Protein AF-A0A3D0THC4-F1 (afdb_monomer_lite)

Foldseek 3Di:
DDDDDPDDPVCVVCVVVSVVQVVCCVVVVHGPDDDCVPDPVVDDPVCPDPVNCVVVVVVPPDD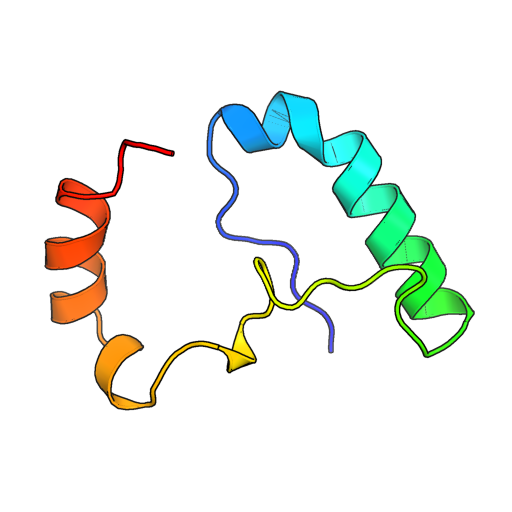

Sequence (63 aa):
FYVAAGLNSIGIQSAGGAGKVLSEWIVNGYPPIDLWDVDIRRFHSFQGNSRYLKERTEESLGL

Secondary structure (DSSP, 8-state):
--------THHHHHHHHHHHHHHHHHHHSS-SS--GGG-GGGS-GGGGSHHHHHHHHHH----

Radius of gyration: 13.53 Å; chains: 1; bounding box: 22×25×33 Å

pLDDT: mean 89.29, std 10.3, range [47.88, 97.69]

Structure (mmCIF, N/CA/C/O backbone):
data_AF-A0A3D0THC4-F1
#
_entry.id   AF-A0A3D0THC4-F1
#
loop_
_atom_site.group_PDB
_atom_site.id
_atom_site.type_symbol
_atom_site.label_atom_id
_atom_site.label_alt_id
_atom_site.label_comp_id
_atom_site.label_asym_id
_atom_site.label_entity_id
_atom_site.label_seq_id
_atom_site.pdbx_PDB_ins_code
_atom_site.Cartn_x
_atom_site.Cartn_y
_atom_site.Cartn_z
_atom_site.occupancy
_atom_site.B_iso_or_equiv
_atom_site.auth_seq_id
_atom_site.auth_comp_id
_atom_site.auth_asym_id
_atom_site.auth_atom_id
_atom_site.pdbx_PDB_model_num
ATOM 1 N N . PHE A 1 1 ? -12.136 -5.480 -8.507 1.00 89.56 1 PHE A N 1
ATOM 2 C CA . PHE A 1 1 ? -11.895 -4.031 -8.670 1.00 89.56 1 PHE A CA 1
ATOM 3 C C . PHE A 1 1 ? -10.545 -3.706 -8.047 1.00 89.56 1 PHE A C 1
ATOM 5 O O . PHE A 1 1 ? -10.093 -4.483 -7.216 1.00 89.56 1 PHE A O 1
ATOM 12 N N . TYR A 1 2 ? -9.913 -2.605 -8.449 1.00 93.50 2 TYR A N 1
ATOM 13 C CA . TYR A 1 2 ? -8.634 -2.149 -7.896 1.00 93.50 2 TYR A CA 1
ATOM 14 C C . TYR A 1 2 ? -8.819 -0.807 -7.185 1.00 93.50 2 TYR A C 1
ATOM 16 O O . TYR A 1 2 ? -9.759 -0.076 -7.500 1.00 93.50 2 TYR A O 1
ATOM 24 N N . VAL A 1 3 ? -7.935 -0.485 -6.239 1.00 94.62 3 VAL A N 1
ATOM 25 C CA . VAL A 1 3 ? -7.967 0.777 -5.488 1.00 94.62 3 VAL A CA 1
ATOM 26 C C . VAL A 1 3 ? -6.558 1.363 -5.424 1.00 94.62 3 VAL A C 1
ATOM 28 O O . VAL A 1 3 ? -5.634 0.689 -4.986 1.00 94.62 3 VAL A O 1
ATOM 31 N N . ALA A 1 4 ? -6.416 2.626 -5.828 1.00 94.19 4 ALA A N 1
ATOM 32 C CA . ALA A 1 4 ? -5.228 3.448 -5.604 1.00 94.19 4 ALA A CA 1
ATOM 33 C C . ALA A 1 4 ? -5.674 4.789 -5.010 1.00 94.19 4 ALA A C 1
ATOM 35 O O . ALA A 1 4 ? -6.010 5.729 -5.727 1.00 94.19 4 ALA A O 1
ATOM 36 N N . ALA A 1 5 ? -5.763 4.831 -3.683 1.00 92.25 5 ALA A N 1
ATOM 37 C CA . ALA A 1 5 ? -6.289 5.954 -2.912 1.00 92.25 5 ALA A CA 1
ATOM 38 C C . ALA A 1 5 ? -5.521 6.098 -1.587 1.00 92.25 5 ALA A C 1
ATOM 40 O O . ALA A 1 5 ? -4.657 5.282 -1.280 1.00 92.25 5 ALA A O 1
ATOM 41 N N . GLY A 1 6 ? -5.836 7.135 -0.802 1.00 88.75 6 GLY A N 1
ATOM 42 C CA . GLY A 1 6 ? -5.145 7.403 0.470 1.00 88.75 6 GLY A CA 1
ATOM 43 C C . GLY A 1 6 ? -3.755 8.026 0.301 1.00 88.75 6 GLY A C 1
ATOM 44 O O . GLY A 1 6 ? -2.924 7.952 1.199 1.00 88.75 6 GLY A O 1
ATOM 45 N N . LEU A 1 7 ? -3.495 8.631 -0.858 1.00 88.00 7 LEU A N 1
ATOM 46 C CA . LEU A 1 7 ? -2.244 9.303 -1.188 1.00 88.00 7 LEU A CA 1
ATOM 47 C C . LEU A 1 7 ? -2.232 10.719 -0.586 1.00 88.00 7 LEU A C 1
ATOM 49 O O . LEU A 1 7 ? -3.170 11.487 -0.794 1.00 88.00 7 LEU A O 1
ATOM 53 N N . ASN A 1 8 ? -1.168 11.067 0.142 1.00 85.12 8 ASN A N 1
ATOM 54 C CA . ASN A 1 8 ? -0.898 12.427 0.631 1.00 85.12 8 ASN A CA 1
ATOM 55 C C . ASN A 1 8 ? 0.177 13.108 -0.248 1.00 85.12 8 ASN A C 1
ATOM 57 O O . ASN A 1 8 ? 0.373 12.709 -1.393 1.00 85.12 8 ASN A O 1
ATOM 61 N N . SER A 1 9 ? 0.908 14.109 0.258 1.00 82.12 9 SER A N 1
ATOM 62 C CA . SER A 1 9 ? 1.990 14.783 -0.484 1.00 82.12 9 SER A CA 1
ATOM 63 C C . SER A 1 9 ? 3.076 13.835 -1.020 1.00 82.12 9 SER A C 1
ATOM 65 O O . SER A 1 9 ? 3.604 14.074 -2.104 1.00 82.12 9 SER A O 1
ATOM 67 N N . ILE A 1 10 ? 3.370 12.725 -0.326 1.00 82.19 10 ILE A N 1
ATOM 68 C CA . ILE A 1 10 ? 4.279 11.665 -0.816 1.00 82.19 10 ILE A CA 1
ATOM 69 C C . ILE A 1 10 ? 3.709 11.012 -2.077 1.00 82.19 10 ILE A C 1
ATOM 71 O O . ILE A 1 10 ? 4.451 10.627 -2.976 1.00 82.19 10 ILE A O 1
ATOM 75 N N . GLY A 1 1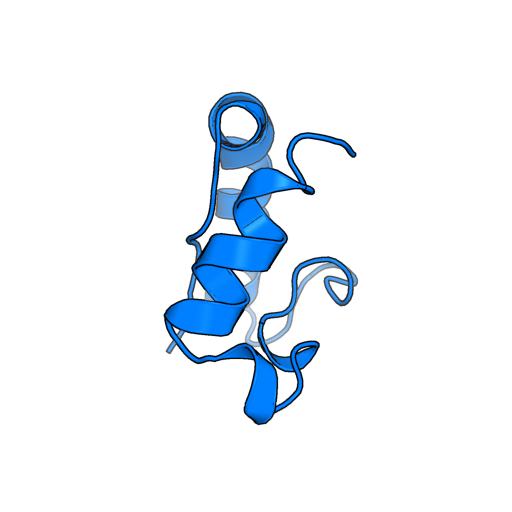1 ? 2.383 10.972 -2.184 1.00 82.50 11 GLY A N 1
AT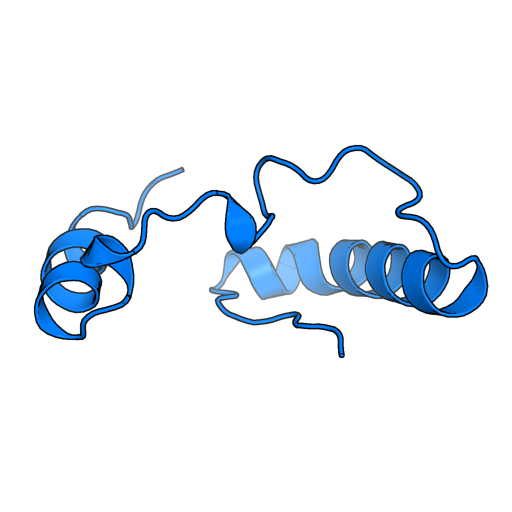OM 76 C CA . GLY A 1 11 ? 1.657 10.521 -3.357 1.00 82.50 11 GLY A CA 1
ATOM 77 C C . GLY A 1 11 ? 2.019 11.257 -4.640 1.00 82.50 11 GLY A C 1
ATOM 78 O O . GLY A 1 11 ? 1.982 10.641 -5.693 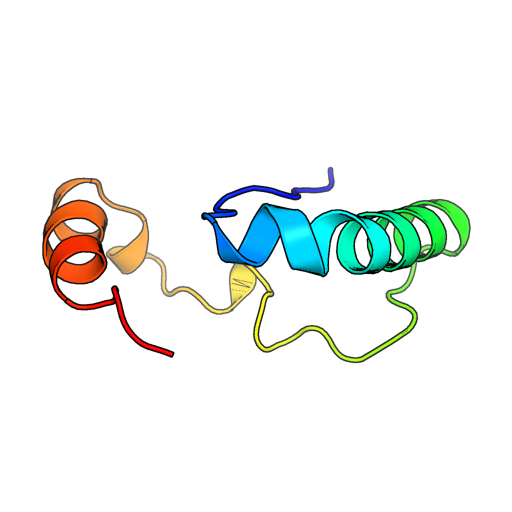1.00 82.50 11 GLY A O 1
ATOM 79 N N . ILE A 1 12 ? 2.431 12.528 -4.585 1.00 87.44 12 ILE A N 1
ATOM 80 C CA . ILE A 1 12 ? 2.898 13.249 -5.782 1.00 87.44 12 ILE A CA 1
ATOM 81 C C . ILE A 1 12 ? 4.206 12.634 -6.290 1.00 87.44 12 ILE A C 1
ATOM 83 O O . ILE A 1 12 ? 4.364 12.402 -7.487 1.00 87.44 12 ILE A O 1
ATOM 87 N N . GLN A 1 13 ? 5.131 12.335 -5.376 1.00 89.50 13 GLN A N 1
ATOM 88 C CA . GLN A 1 13 ? 6.409 11.711 -5.709 1.00 89.50 13 GLN A CA 1
ATOM 89 C C . GLN A 1 13 ? 6.228 10.244 -6.124 1.00 89.50 13 GLN A C 1
ATOM 91 O O . GLN A 1 13 ? 6.883 9.782 -7.057 1.00 89.50 13 GLN A O 1
ATOM 96 N N . SER A 1 14 ? 5.332 9.510 -5.459 1.00 88.25 14 SER A N 1
ATOM 97 C CA . SER A 1 14 ? 5.136 8.077 -5.689 1.00 88.25 14 SER A CA 1
ATOM 98 C C . SER A 1 14 ? 4.103 7.744 -6.771 1.00 88.25 14 SER A C 1
ATOM 100 O O . SER A 1 14 ? 4.063 6.594 -7.211 1.00 88.25 14 SER A O 1
ATOM 102 N N . ALA A 1 15 ? 3.316 8.713 -7.260 1.00 90.31 15 ALA A N 1
ATOM 103 C CA . ALA A 1 15 ? 2.241 8.492 -8.238 1.00 90.31 15 ALA A CA 1
ATOM 104 C C . ALA A 1 15 ? 2.713 7.759 -9.499 1.00 90.31 15 ALA A C 1
ATOM 106 O O . ALA A 1 15 ? 2.025 6.858 -9.977 1.00 90.31 15 ALA A O 1
ATOM 107 N N . GLY A 1 16 ? 3.898 8.101 -10.018 1.00 93.00 16 GLY A N 1
ATOM 108 C CA . GLY A 1 16 ? 4.461 7.430 -11.192 1.00 93.00 16 GLY A CA 1
ATOM 109 C C . GLY A 1 16 ? 4.725 5.940 -10.945 1.00 93.00 16 GLY A C 1
ATOM 110 O O . GLY A 1 16 ? 4.346 5.096 -11.757 1.00 93.00 16 GLY A O 1
ATOM 111 N N . GLY A 1 17 ? 5.317 5.606 -9.794 1.00 93.62 17 GLY A N 1
ATOM 112 C CA . GLY A 1 17 ? 5.572 4.220 -9.395 1.00 93.62 17 GLY A CA 1
ATOM 113 C C . GLY A 1 17 ? 4.281 3.448 -9.122 1.00 93.62 17 GLY A C 1
ATOM 114 O O . GLY A 1 17 ? 4.098 2.353 -9.651 1.00 93.62 17 GLY A O 1
ATOM 115 N N . ALA A 1 18 ? 3.356 4.047 -8.368 1.00 93.81 18 ALA A N 1
ATOM 116 C CA . ALA A 1 18 ? 2.059 3.451 -8.052 1.00 93.81 18 ALA A CA 1
ATOM 117 C C . ALA A 1 18 ? 1.237 3.163 -9.320 1.00 93.81 18 ALA A C 1
ATOM 119 O O . ALA A 1 18 ? 0.673 2.078 -9.457 1.00 93.81 18 ALA A O 1
ATOM 120 N N . GLY A 1 19 ? 1.219 4.100 -10.275 1.00 95.38 19 GLY A N 1
ATOM 121 C CA . GLY A 1 19 ? 0.539 3.929 -11.559 1.00 95.38 19 GLY A CA 1
ATOM 122 C C . GLY A 1 19 ? 1.136 2.796 -12.393 1.00 95.38 19 GLY A C 1
ATOM 123 O O . GLY A 1 19 ? 0.392 1.959 -12.904 1.00 95.38 19 GLY A O 1
ATOM 124 N N . LYS A 1 20 ? 2.472 2.716 -12.472 1.00 96.00 20 LYS A N 1
ATOM 125 C CA . LYS A 1 20 ? 3.164 1.627 -13.174 1.00 96.00 20 LYS A CA 1
ATOM 126 C C . LYS A 1 20 ? 2.788 0.267 -12.586 1.00 96.00 20 LYS A C 1
ATOM 128 O O . LYS A 1 20 ? 2.275 -0.583 -13.310 1.00 96.00 20 LYS A O 1
ATOM 133 N N . VAL A 1 21 ? 2.981 0.093 -11.279 1.00 96.19 21 VAL A N 1
ATOM 134 C CA . VAL A 1 21 ? 2.705 -1.171 -10.580 1.00 96.19 21 VAL A CA 1
ATOM 135 C C . VAL A 1 21 ? 1.242 -1.584 -10.740 1.00 96.19 21 VAL A C 1
ATOM 137 O O . VAL A 1 21 ? 0.958 -2.746 -11.028 1.00 96.19 21 VAL A O 1
ATOM 140 N N . LEU A 1 22 ? 0.310 -0.635 -10.608 1.00 95.94 22 LEU A N 1
ATOM 141 C CA . LEU A 1 22 ? -1.110 -0.918 -10.773 1.00 95.94 22 LEU A CA 1
ATOM 142 C C . LEU A 1 22 ? -1.454 -1.318 -12.214 1.00 95.94 22 LEU A C 1
ATOM 144 O O . LEU A 1 22 ? -2.227 -2.252 -12.415 1.00 95.94 22 LEU A O 1
ATOM 148 N N . SER A 1 23 ? -0.879 -0.643 -13.214 1.00 96.94 23 SER A N 1
ATOM 149 C CA . SER A 1 23 ? -1.113 -0.971 -14.625 1.00 96.94 23 SER A CA 1
ATOM 150 C C . SER A 1 23 ? -0.606 -2.370 -14.984 1.00 96.94 23 SER A C 1
ATOM 152 O O . SER A 1 23 ? -1.330 -3.142 -15.610 1.00 96.94 23 SER A O 1
ATOM 154 N N . GLU A 1 24 ? 0.588 -2.735 -14.511 1.00 97.25 24 GLU A N 1
ATOM 155 C CA . GLU A 1 24 ? 1.160 -4.068 -14.703 1.00 97.25 24 GLU A CA 1
ATOM 156 C C . GLU A 1 24 ? 0.313 -5.133 -13.999 1.00 97.25 24 GLU A C 1
ATOM 158 O O . GLU A 1 24 ? 0.070 -6.193 -14.573 1.00 97.25 24 GLU A O 1
ATOM 163 N N . TRP A 1 25 ? -0.210 -4.838 -12.804 1.00 96.19 25 TRP A N 1
ATOM 164 C CA . TRP A 1 25 ? -1.111 -5.752 -12.103 1.00 96.19 25 TRP A CA 1
ATOM 165 C C . TRP A 1 25 ? -2.432 -5.954 -12.857 1.00 96.19 25 TRP A C 1
ATOM 167 O O . TRP A 1 25 ? -2.896 -7.086 -12.999 1.00 96.19 25 TRP A O 1
ATOM 177 N N . ILE A 1 26 ? -3.034 -4.889 -13.388 1.00 96.94 26 ILE A N 1
ATOM 178 C CA . ILE A 1 26 ? -4.271 -4.992 -14.177 1.00 96.94 26 ILE A CA 1
ATOM 179 C C . ILE A 1 26 ? -4.057 -5.858 -15.425 1.00 96.94 26 ILE A C 1
ATOM 181 O O . ILE A 1 26 ? -4.904 -6.694 -15.733 1.00 96.94 26 ILE A O 1
ATOM 185 N N . VAL A 1 27 ? -2.938 -5.674 -16.132 1.00 97.69 27 VAL A N 1
ATOM 186 C CA . VAL A 1 27 ? -2.652 -6.395 -17.384 1.00 97.69 27 VAL A CA 1
ATOM 187 C C . VAL A 1 27 ? -2.270 -7.854 -17.131 1.00 97.69 27 VAL A C 1
ATOM 189 O O . VAL A 1 27 ? -2.770 -8.741 -17.819 1.00 97.69 27 VAL A O 1
ATOM 192 N N . ASN A 1 28 ? -1.405 -8.117 -16.149 1.00 96.56 28 ASN A N 1
ATOM 193 C CA . ASN A 1 28 ? -0.842 -9.452 -15.920 1.00 96.56 28 ASN A CA 1
ATOM 194 C C . ASN A 1 28 ? -1.675 -10.309 -14.949 1.00 96.56 28 ASN A C 1
ATOM 196 O O . ASN A 1 28 ? -1.473 -11.518 -14.862 1.00 96.56 28 ASN A O 1
ATOM 200 N N . GLY A 1 29 ? -2.596 -9.705 -14.192 1.00 96.12 29 GLY A N 1
ATOM 201 C CA . GLY A 1 29 ? -3.441 -10.386 -13.204 1.00 96.12 29 GLY A CA 1
ATOM 202 C C . GLY A 1 29 ? -2.780 -10.630 -11.840 1.00 96.12 29 GLY A C 1
ATOM 203 O O . GLY A 1 29 ? -3.471 -10.991 -10.888 1.00 96.12 29 GLY A O 1
ATOM 204 N N . TYR A 1 30 ? -1.477 -10.374 -11.699 1.00 93.94 30 TYR A N 1
ATOM 205 C CA . TYR A 1 30 ? -0.724 -10.493 -10.445 1.00 93.94 30 TYR A CA 1
ATOM 206 C C . TYR A 1 30 ? 0.172 -9.264 -10.207 1.00 93.94 30 TYR A C 1
ATOM 208 O O . TYR A 1 30 ? 0.593 -8.625 -11.175 1.00 93.94 30 TYR A O 1
ATOM 216 N N . PRO A 1 31 ? 0.452 -8.898 -8.941 1.00 93.44 31 PRO A N 1
ATOM 217 C CA . PRO A 1 31 ? 1.293 -7.747 -8.639 1.00 93.44 31 PRO A CA 1
ATOM 218 C C . PRO A 1 31 ? 2.760 -8.032 -9.021 1.00 93.44 31 PRO A C 1
ATOM 220 O O . PRO A 1 31 ? 3.256 -9.128 -8.753 1.00 93.44 31 PRO A O 1
ATOM 223 N N . PRO A 1 32 ? 3.471 -7.070 -9.638 1.00 92.75 32 PRO A N 1
ATOM 224 C CA . PRO A 1 32 ? 4.847 -7.264 -10.107 1.00 92.75 32 PRO A CA 1
ATOM 225 C C . PRO A 1 32 ? 5.894 -7.265 -8.979 1.00 92.75 32 PRO A C 1
ATOM 227 O O . PRO A 1 32 ? 7.023 -7.701 -9.192 1.00 92.75 32 PRO A O 1
ATOM 230 N N . ILE A 1 33 ? 5.534 -6.763 -7.795 1.00 94.19 33 ILE A N 1
ATOM 231 C CA . ILE A 1 33 ? 6.368 -6.685 -6.589 1.00 94.19 33 ILE A CA 1
ATOM 232 C C . ILE A 1 33 ? 5.517 -7.005 -5.355 1.00 94.19 33 ILE A C 1
ATOM 234 O O . ILE A 1 33 ? 4.287 -6.982 -5.434 1.00 94.19 33 ILE A O 1
ATOM 238 N N . ASP A 1 34 ? 6.160 -7.273 -4.217 1.00 92.88 34 ASP A N 1
ATOM 239 C CA . ASP A 1 34 ? 5.446 -7.360 -2.942 1.00 92.88 34 ASP A CA 1
ATOM 240 C C . ASP A 1 34 ? 4.900 -5.980 -2.542 1.00 92.88 34 ASP A C 1
ATOM 242 O O . ASP A 1 34 ? 5.603 -4.971 -2.597 1.00 92.88 34 ASP A O 1
ATOM 246 N N . LEU A 1 35 ? 3.619 -5.948 -2.182 1.00 92.94 35 LEU A N 1
ATOM 247 C CA . LEU A 1 35 ? 2.857 -4.741 -1.864 1.00 92.94 35 LEU A CA 1
ATOM 248 C C . LEU A 1 35 ? 2.178 -4.833 -0.498 1.00 92.94 35 LEU A C 1
ATOM 250 O O . LEU A 1 35 ? 1.284 -4.035 -0.215 1.00 92.94 35 LEU A O 1
ATOM 254 N N . TRP A 1 36 ? 2.573 -5.786 0.353 1.00 92.38 36 TRP A N 1
ATOM 255 C CA . TRP A 1 36 ? 1.936 -5.994 1.655 1.00 92.38 36 TRP A CA 1
ATOM 256 C C . TRP A 1 36 ? 1.877 -4.718 2.515 1.00 92.38 36 TRP A C 1
ATOM 258 O O . TRP A 1 36 ? 0.856 -4.433 3.145 1.00 92.38 36 TRP A O 1
ATOM 268 N N . ASP A 1 37 ? 2.914 -3.880 2.445 1.00 89.06 37 ASP A N 1
ATOM 269 C CA . ASP A 1 37 ? 3.000 -2.602 3.166 1.00 89.06 37 ASP A CA 1
ATOM 270 C C . ASP A 1 37 ? 1.968 -1.554 2.727 1.00 89.06 37 ASP A C 1
ATOM 272 O O . ASP A 1 37 ? 1.743 -0.573 3.435 1.00 89.06 37 ASP A O 1
ATOM 276 N N . VAL A 1 38 ? 1.321 -1.731 1.578 1.00 90.62 38 VAL A N 1
ATOM 277 C CA . VAL A 1 38 ? 0.306 -0.804 1.051 1.00 90.62 38 VAL A CA 1
ATOM 278 C C . VAL A 1 38 ? -1.011 -1.505 0.714 1.00 90.62 38 VAL A C 1
ATOM 280 O O . VAL A 1 38 ? -1.928 -0.885 0.176 1.00 90.62 38 VAL A O 1
ATOM 283 N N . ASP A 1 39 ? -1.137 -2.789 1.053 1.00 93.12 39 ASP A N 1
ATOM 284 C CA . ASP A 1 39 ? -2.331 -3.573 0.773 1.00 93.12 39 ASP A CA 1
ATOM 285 C C . ASP A 1 39 ? -3.471 -3.209 1.732 1.00 93.12 39 ASP A C 1
ATOM 287 O O . ASP A 1 39 ? -3.337 -3.271 2.954 1.00 93.12 39 ASP A O 1
ATOM 291 N N . ILE A 1 40 ? -4.642 -2.881 1.188 1.00 91.94 40 ILE A N 1
ATOM 292 C CA . ILE A 1 40 ? -5.827 -2.524 1.981 1.00 91.94 40 ILE A CA 1
ATOM 293 C C . ILE A 1 40 ? -6.341 -3.675 2.863 1.00 91.94 40 ILE A C 1
ATOM 295 O O . ILE A 1 40 ? -7.060 -3.436 3.830 1.00 91.94 40 ILE A O 1
ATOM 299 N N . ARG A 1 41 ? -5.981 -4.927 2.564 1.00 93.19 41 ARG A N 1
ATOM 300 C CA . ARG A 1 41 ? -6.379 -6.116 3.336 1.00 93.19 41 ARG A CA 1
ATOM 301 C C . ARG A 1 41 ? -5.582 -6.272 4.628 1.00 93.19 41 ARG A C 1
ATOM 303 O O . ARG A 1 41 ? -5.940 -7.111 5.449 1.00 93.19 41 ARG A O 1
ATOM 310 N N . ARG A 1 42 ? -4.538 -5.461 4.830 1.00 92.94 42 ARG A N 1
ATOM 311 C CA . ARG A 1 42 ? -3.762 -5.441 6.077 1.00 92.94 42 ARG A CA 1
ATOM 312 C C . ARG A 1 42 ? -4.553 -4.890 7.268 1.00 92.94 42 ARG A C 1
ATOM 314 O O . ARG A 1 42 ? -4.127 -5.053 8.407 1.00 92.94 42 ARG A O 1
ATOM 321 N N . PHE A 1 43 ? -5.671 -4.207 7.015 1.00 93.31 43 PHE A N 1
ATOM 322 C CA . PHE A 1 43 ? -6.488 -3.609 8.062 1.00 93.31 43 PHE A CA 1
ATOM 323 C C . PHE A 1 43 ? -7.488 -4.612 8.648 1.00 93.31 43 PHE A C 1
ATOM 325 O O . PHE A 1 43 ? -8.197 -5.319 7.931 1.00 93.31 43 PHE A O 1
ATOM 332 N N . HIS A 1 44 ? -7.589 -4.632 9.974 1.00 94.31 44 HIS A N 1
ATOM 333 C CA . HIS A 1 44 ? -8.612 -5.377 10.696 1.00 94.31 44 HIS A CA 1
ATOM 334 C C . HIS A 1 44 ? -9.995 -4.737 10.522 1.00 94.31 44 HIS A C 1
ATOM 336 O O . HIS A 1 44 ? -10.127 -3.526 10.345 1.00 94.31 44 HIS A O 1
ATOM 342 N N . SER A 1 45 ? -11.053 -5.538 10.665 1.00 94.00 45 SER A N 1
ATOM 343 C CA . SER A 1 45 ? -12.445 -5.099 10.479 1.00 94.00 45 SER A CA 1
ATOM 344 C C . SER A 1 45 ? -12.842 -3.895 11.341 1.00 94.00 45 SER A C 1
ATOM 346 O O . SER A 1 45 ? -13.596 -3.036 10.889 1.00 94.00 45 SER A O 1
ATOM 348 N N . PHE A 1 46 ? -12.305 -3.783 12.561 1.0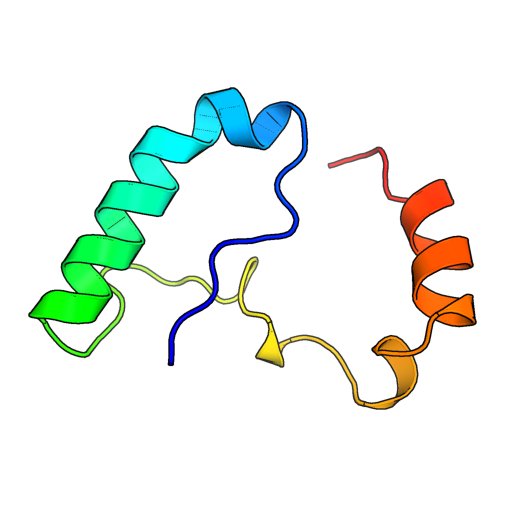0 94.44 46 PHE A N 1
ATOM 349 C CA . PHE A 1 46 ? -12.594 -2.655 13.450 1.00 94.44 46 PHE A CA 1
ATOM 350 C C . PHE A 1 46 ? -11.963 -1.335 12.983 1.00 94.44 46 PHE A C 1
ATOM 352 O O . PHE A 1 46 ? -12.406 -0.278 13.418 1.00 94.44 46 PHE A O 1
ATOM 359 N N . GLN A 1 47 ? -10.957 -1.363 12.103 1.00 94.81 47 GLN A N 1
ATOM 360 C CA . GLN A 1 47 ? -10.215 -0.170 11.678 1.00 94.81 47 GLN A CA 1
ATOM 361 C C . GLN A 1 47 ? -10.932 0.627 10.577 1.00 94.81 47 GLN A C 1
ATOM 363 O O . GLN A 1 47 ? -10.563 1.764 10.302 1.00 94.81 47 GLN A O 1
ATOM 368 N N . GLY A 1 48 ? -11.984 0.071 9.968 1.00 92.38 48 GLY A N 1
ATOM 369 C CA . GLY A 1 48 ? -12.727 0.705 8.871 1.00 92.38 48 GLY A CA 1
ATOM 370 C C . GLY A 1 48 ? -13.765 1.752 9.292 1.00 92.38 48 GLY A C 1
ATOM 371 O O . GLY A 1 48 ? -14.557 2.180 8.456 1.00 92.38 48 GLY A O 1
ATOM 372 N N . ASN A 1 49 ? -13.822 2.142 10.571 1.00 94.62 49 ASN A N 1
ATOM 373 C CA . ASN A 1 49 ? -14.826 3.084 11.072 1.00 94.62 49 ASN A CA 1
ATOM 374 C C . ASN A 1 49 ? -14.294 4.527 11.146 1.00 94.62 49 ASN A C 1
ATOM 376 O O . ASN A 1 49 ? -13.108 4.759 11.377 1.00 94.62 49 ASN A O 1
ATOM 380 N N . SER A 1 50 ? -15.188 5.508 10.988 1.00 93.06 50 SER A N 1
ATOM 381 C CA . SER A 1 50 ? -14.829 6.933 10.909 1.00 93.06 50 SER A CA 1
ATOM 382 C C . SER A 1 50 ? -14.136 7.466 12.163 1.00 93.06 50 SER A C 1
ATOM 384 O O . SER A 1 50 ? -13.248 8.309 12.052 1.00 93.06 50 SER A O 1
ATOM 386 N N . ARG A 1 51 ? -14.501 6.964 13.348 1.00 94.12 51 ARG A N 1
ATOM 387 C CA . ARG A 1 51 ? -13.868 7.351 14.611 1.00 94.12 51 ARG A CA 1
ATOM 388 C C . ARG A 1 51 ? -12.417 6.876 14.662 1.00 94.12 51 ARG A C 1
ATOM 390 O O . ARG A 1 51 ? -11.536 7.691 14.907 1.00 94.12 51 ARG A O 1
ATOM 397 N N . TYR A 1 52 ? -12.172 5.601 14.356 1.00 93.25 52 TYR A N 1
ATOM 398 C CA . TYR A 1 52 ? -10.821 5.035 14.327 1.00 93.25 52 TYR A CA 1
ATOM 399 C C . TYR A 1 52 ? -9.935 5.744 13.302 1.00 93.25 52 TYR A C 1
ATOM 401 O O . TYR A 1 52 ? -8.819 6.145 13.621 1.00 93.25 52 TYR A O 1
ATOM 409 N N . LEU A 1 53 ? -10.441 5.946 12.082 1.00 91.44 53 LEU A N 1
ATOM 410 C CA . LEU A 1 53 ? -9.691 6.633 11.031 1.00 91.44 53 LEU A CA 1
ATOM 411 C C . LEU A 1 53 ? -9.328 8.061 11.438 1.00 91.44 53 LEU A C 1
ATOM 413 O O . LEU A 1 53 ? -8.190 8.467 11.220 1.00 91.44 53 LEU A O 1
ATOM 417 N N . LYS A 1 54 ? -10.252 8.804 12.060 1.00 90.69 54 LYS A N 1
ATOM 418 C CA . LYS A 1 54 ? -9.976 10.159 12.547 1.00 90.69 54 LYS A CA 1
ATOM 419 C C . LYS A 1 54 ? -8.876 10.156 13.612 1.00 90.69 54 LYS A C 1
ATOM 421 O O . LYS A 1 54 ? -7.873 10.834 13.433 1.00 90.69 54 LYS A O 1
ATOM 426 N N . GLU A 1 55 ?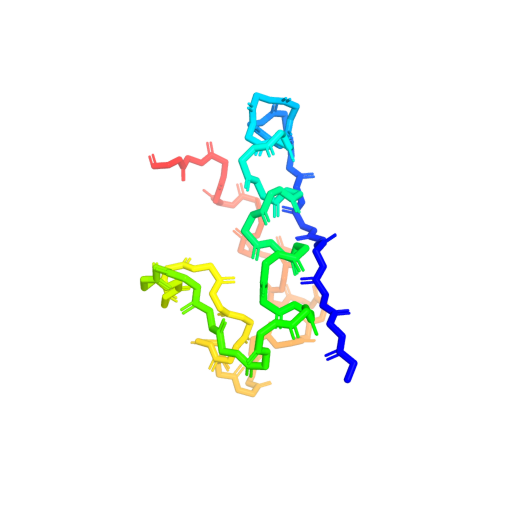 -9.042 9.351 14.660 1.00 91.00 55 GLU A N 1
ATOM 427 C CA . GLU A 1 55 ? -8.091 9.270 15.778 1.00 91.00 55 GLU A CA 1
ATOM 428 C C . GLU A 1 55 ? -6.686 8.849 15.301 1.00 91.00 55 GLU A C 1
ATOM 430 O O . GLU A 1 55 ? -5.687 9.422 15.722 1.00 91.00 55 GLU A O 1
ATOM 435 N N . ARG A 1 56 ? -6.581 7.891 14.367 1.00 88.75 56 ARG A N 1
ATOM 436 C CA . ARG A 1 56 ? -5.280 7.407 13.866 1.00 88.75 56 ARG A CA 1
ATOM 437 C C . ARG A 1 56 ? -4.633 8.300 12.812 1.00 88.75 56 ARG A C 1
ATOM 439 O O . ARG A 1 56 ? -3.409 8.359 12.750 1.00 88.75 56 ARG A O 1
ATOM 446 N N . THR A 1 57 ? -5.419 8.974 11.975 1.00 83.94 57 THR A N 1
ATOM 447 C CA . THR A 1 57 ? -4.870 9.859 10.930 1.00 83.94 57 THR A CA 1
ATOM 448 C C . THR A 1 57 ? -4.192 11.086 11.538 1.00 83.94 57 THR A C 1
ATOM 450 O O . THR A 1 57 ? -3.214 11.571 10.977 1.00 83.94 57 THR A O 1
ATOM 453 N N . GLU A 1 58 ? -4.662 11.551 12.700 1.00 79.38 58 GLU A N 1
ATOM 454 C CA . GLU A 1 58 ? -4.031 12.641 13.456 1.00 79.38 58 GLU A CA 1
ATOM 455 C C . GLU A 1 58 ? -2.617 12.270 13.948 1.00 79.38 58 GLU A C 1
ATOM 457 O O . GLU A 1 58 ? -1.726 13.116 13.951 1.00 79.38 58 GLU A O 1
ATOM 462 N N . GLU A 1 59 ? -2.381 11.002 14.297 1.00 69.25 59 GLU A N 1
ATOM 463 C CA . GLU A 1 59 ? -1.078 10.515 14.776 1.00 69.25 59 GLU A CA 1
ATOM 464 C C . GLU A 1 59 ? -0.116 10.117 13.642 1.00 69.25 59 GLU A C 1
ATOM 466 O O . GLU A 1 59 ? 1.100 10.216 13.793 1.00 69.25 59 GLU A O 1
ATOM 471 N N . SER A 1 60 ? -0.637 9.657 12.499 1.00 61.72 60 SER A N 1
ATOM 472 C CA . SER A 1 60 ? 0.147 9.034 11.418 1.00 61.72 60 SER A CA 1
ATOM 473 C C . SER A 1 60 ? 0.721 10.004 10.372 1.00 61.72 60 SER A C 1
ATOM 475 O O . SER A 1 60 ? 1.062 9.582 9.267 1.00 61.72 60 SER A O 1
ATOM 477 N N . LEU A 1 61 ? 0.911 11.288 10.698 1.00 58.94 61 LEU A N 1
ATOM 478 C CA . LEU A 1 61 ? 1.712 12.223 9.879 1.00 58.94 61 LEU A CA 1
ATOM 479 C C . LEU A 1 61 ? 3.230 11.977 10.026 1.00 58.94 61 LEU A C 1
ATOM 481 O O . LEU A 1 61 ? 4.028 12.907 10.101 1.00 58.94 61 LEU A O 1
ATOM 485 N N . GLY A 1 62 ? 3.632 10.712 10.060 1.00 50.66 62 GLY A N 1
ATOM 486 C CA . GLY A 1 62 ? 5.016 10.271 10.107 1.00 50.66 62 GLY A CA 1
ATOM 487 C C . GLY A 1 62 ? 5.128 8.934 9.392 1.00 50.66 62 GLY A C 1
ATOM 488 O O . GLY A 1 62 ? 4.371 8.009 9.690 1.00 50.66 62 GLY A O 1
ATOM 489 N N . LEU A 1 63 ? 6.037 8.870 8.420 1.00 47.88 63 LEU A N 1
ATOM 490 C CA . LEU A 1 63 ? 6.709 7.613 8.104 1.00 47.88 63 LEU A CA 1
ATOM 491 C C . LEU A 1 63 ? 7.543 7.195 9.317 1.00 47.88 63 LEU A C 1
ATOM 493 O O . LEU A 1 63 ? 8.185 8.101 9.899 1.00 47.88 63 LEU A O 1
#